Protein AF-A0A150LFB7-F1 (afdb_monomer_lite)

Radius of gyration: 19.69 Å; chains: 1; bounding box: 54×26×42 Å

Foldseek 3Di:
DDDDDDDDDPDDPVVVQVVQVVCVVVVNDDDPADVVNVVLVVQVVVQVVVCVVVVHHDDGD

Structure (mmCIF, N/CA/C/O backbone):
data_AF-A0A150LFB7-F1
#
_entry.id   AF-A0A150LFB7-F1
#
loop_
_atom_site.group_PDB
_atom_site.id
_atom_site.type_symbol
_atom_site.label_atom_id
_atom_site.label_alt_id
_atom_site.label_comp_id
_atom_site.label_asym_id
_atom_site.label_entity_id
_atom_site.label_seq_id
_atom_site.pdbx_PDB_ins_code
_atom_site.Cartn_x
_atom_site.Cartn_y
_atom_site.Cartn_z
_atom_site.occupancy
_atom_site.B_iso_or_equiv
_atom_site.auth_seq_id
_atom_site.auth_comp_id
_atom_site.auth_asym_id
_atom_site.auth_atom_id
_atom_site.pdbx_PDB_model_num
ATOM 1 N N . MET A 1 1 ? 38.813 -22.596 8.280 1.00 54.09 1 MET A N 1
ATOM 2 C CA . MET A 1 1 ? 37.554 -21.840 8.417 1.00 54.09 1 MET A CA 1
ATOM 3 C C . MET A 1 1 ? 37.240 -21.328 7.026 1.00 54.09 1 MET A C 1
ATOM 5 O O . MET A 1 1 ? 38.103 -20.671 6.464 1.00 54.09 1 MET A O 1
ATOM 9 N N . ILE A 1 2 ? 36.139 -21.765 6.417 1.00 66.69 2 ILE A N 1
ATOM 10 C CA . ILE A 1 2 ? 35.744 -21.309 5.077 1.00 66.69 2 ILE A CA 1
ATOM 11 C C . ILE A 1 2 ? 34.829 -20.106 5.304 1.00 66.69 2 ILE A C 1
ATOM 13 O O . ILE A 1 2 ? 33.854 -20.232 6.042 1.00 66.69 2 ILE A O 1
ATOM 17 N N . THR A 1 3 ? 35.189 -18.951 4.758 1.00 68.94 3 THR A N 1
ATOM 18 C CA . THR A 1 3 ? 34.371 -17.735 4.780 1.00 68.94 3 THR A CA 1
ATOM 19 C C . THR A 1 3 ? 33.582 -17.674 3.481 1.00 68.94 3 THR A C 1
ATOM 21 O O . THR A 1 3 ? 34.166 -17.744 2.402 1.00 68.94 3 THR A O 1
ATOM 24 N N . GLU A 1 4 ? 32.262 -17.585 3.589 1.00 79.12 4 GLU A N 1
ATOM 25 C CA . GLU A 1 4 ? 31.361 -17.383 2.458 1.00 79.12 4 GLU A CA 1
ATOM 26 C C . GLU A 1 4 ? 31.076 -15.881 2.357 1.00 79.12 4 GLU A C 1
ATOM 28 O O . GLU A 1 4 ? 30.504 -15.290 3.273 1.00 79.12 4 GLU A O 1
ATOM 33 N N . GLU A 1 5 ? 31.547 -15.244 1.284 1.00 75.50 5 GLU A N 1
ATOM 34 C CA . GLU A 1 5 ? 31.223 -13.849 0.983 1.00 75.50 5 GLU A CA 1
ATOM 35 C C . GLU A 1 5 ? 29.970 -13.812 0.106 1.00 75.50 5 GLU A C 1
ATOM 37 O O . GLU A 1 5 ? 29.995 -14.180 -1.069 1.00 75.50 5 GLU A O 1
ATOM 42 N N . LEU A 1 6 ? 28.857 -13.374 0.695 1.00 79.12 6 LEU A N 1
ATOM 43 C CA . LEU A 1 6 ? 27.630 -13.070 -0.033 1.00 79.12 6 LEU A CA 1
ATOM 44 C C . LEU A 1 6 ? 27.770 -11.684 -0.658 1.00 79.12 6 LEU A C 1
ATOM 46 O O . LEU A 1 6 ? 27.776 -10.674 0.045 1.00 79.12 6 LEU A O 1
ATOM 50 N N . ASN A 1 7 ? 27.879 -11.643 -1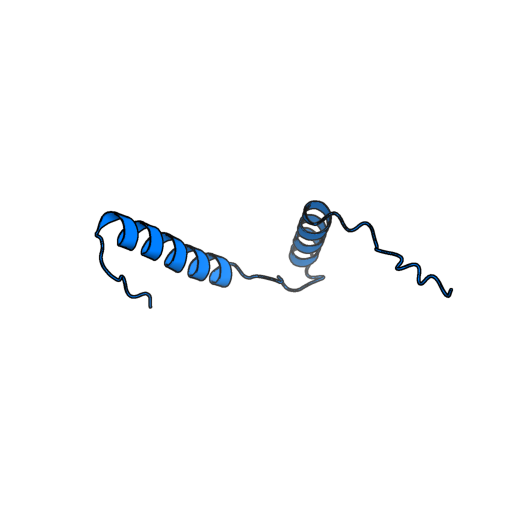.982 1.00 79.00 7 ASN A N 1
ATOM 51 C CA . ASN A 1 7 ? 27.856 -10.392 -2.722 1.00 79.00 7 ASN A CA 1
ATOM 52 C C . ASN A 1 7 ? 26.397 -9.921 -2.821 1.00 79.00 7 ASN A C 1
ATOM 54 O O . ASN A 1 7 ? 25.616 -10.476 -3.594 1.00 79.00 7 ASN A O 1
ATOM 58 N N . VAL A 1 8 ? 26.013 -8.964 -1.977 1.00 80.06 8 VAL A N 1
ATOM 59 C CA . VAL A 1 8 ? 24.667 -8.379 -1.977 1.00 80.06 8 VAL A CA 1
ATOM 60 C C . VAL A 1 8 ? 24.669 -7.197 -2.933 1.00 80.06 8 VAL A C 1
ATOM 62 O O . VAL A 1 8 ? 25.467 -6.275 -2.783 1.00 80.06 8 VAL A O 1
ATOM 65 N N . GLU A 1 9 ? 23.791 -7.244 -3.927 1.00 80.38 9 GLU A N 1
ATOM 66 C CA . GLU A 1 9 ? 23.592 -6.133 -4.848 1.00 80.38 9 GLU A CA 1
A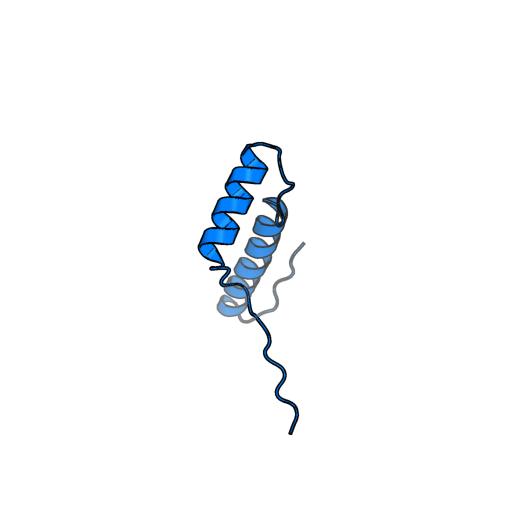TOM 67 C C . GLU A 1 9 ? 23.014 -4.931 -4.089 1.00 80.38 9 GLU A C 1
ATOM 69 O O . GLU A 1 9 ? 22.056 -5.069 -3.322 1.00 80.38 9 GLU A O 1
ATOM 74 N N . ASP A 1 10 ? 23.620 -3.759 -4.282 1.00 78.44 10 ASP A N 1
ATOM 75 C CA . ASP A 1 10 ? 23.142 -2.506 -3.700 1.00 78.44 10 ASP A CA 1
ATOM 76 C C . ASP A 1 10 ? 21.913 -2.030 -4.482 1.00 78.44 10 ASP A C 1
ATOM 78 O O . ASP A 1 10 ? 22.006 -1.276 -5.451 1.00 78.44 10 ASP A O 1
ATOM 82 N N . ASN A 1 11 ? 20.758 -2.574 -4.106 1.00 83.69 11 ASN A N 1
ATOM 83 C CA . ASN A 1 11 ? 19.474 -2.278 -4.720 1.00 83.69 11 ASN A CA 1
ATOM 84 C C . ASN A 1 11 ? 18.643 -1.401 -3.782 1.00 83.69 11 ASN A C 1
ATOM 86 O O . ASN A 1 11 ? 17.794 -1.905 -3.041 1.00 83.69 11 ASN A O 1
ATOM 90 N N . ASP A 1 12 ? 18.911 -0.092 -3.801 1.00 93.19 12 ASP A N 1
ATOM 91 C CA . ASP A 1 12 ? 18.109 0.891 -3.072 1.00 93.19 12 ASP A CA 1
ATOM 92 C C . ASP A 1 12 ? 16.615 0.713 -3.421 1.00 93.19 12 ASP A C 1
ATOM 94 O O . ASP A 1 12 ? 16.233 0.897 -4.584 1.00 93.19 12 ASP A O 1
ATOM 98 N N . PRO A 1 13 ? 15.751 0.364 -2.447 1.00 92.94 13 PRO A N 1
ATOM 99 C CA . PRO A 1 13 ? 14.373 -0.019 -2.740 1.00 92.94 13 PRO A CA 1
ATOM 100 C C . PRO A 1 13 ? 13.561 1.079 -3.429 1.00 92.94 13 PRO A C 1
ATOM 102 O O . PRO A 1 13 ? 12.745 0.779 -4.295 1.00 92.94 13 PRO A O 1
ATOM 105 N N . MET A 1 14 ? 13.802 2.346 -3.081 1.00 94.88 14 MET A N 1
ATOM 106 C CA . MET A 1 14 ? 13.060 3.481 -3.638 1.00 94.88 14 MET A CA 1
ATOM 107 C C . MET A 1 14 ? 13.449 3.736 -5.099 1.00 94.88 14 MET A C 1
ATOM 109 O O . MET A 1 14 ? 12.602 4.008 -5.951 1.00 94.88 14 MET A O 1
ATOM 113 N N . THR A 1 15 ? 14.740 3.605 -5.409 1.00 95.31 15 THR A N 1
ATOM 114 C CA . THR A 1 15 ? 15.252 3.679 -6.779 1.00 95.31 15 THR A CA 1
ATOM 115 C C . THR A 1 15 ? 14.706 2.529 -7.619 1.00 95.31 15 THR A C 1
ATOM 117 O O . THR A 1 15 ? 14.220 2.761 -8.728 1.00 95.31 15 THR A O 1
ATOM 120 N N . ALA A 1 16 ? 14.726 1.305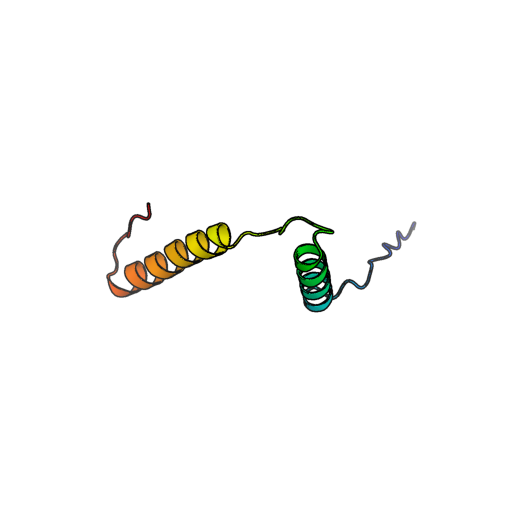 -7.085 1.00 95.00 16 ALA A N 1
ATOM 121 C CA . ALA A 1 16 ? 14.188 0.126 -7.754 1.00 95.00 16 ALA A CA 1
ATOM 122 C C . ALA A 1 16 ? 12.687 0.267 -8.055 1.00 95.00 16 ALA A C 1
ATOM 124 O O . ALA A 1 16 ? 12.249 -0.008 -9.172 1.00 95.00 16 ALA A O 1
ATOM 125 N N . GLU A 1 17 ? 11.911 0.755 -7.085 1.00 95.81 17 GLU A N 1
ATOM 126 C CA . GLU A 1 17 ? 10.472 0.991 -7.220 1.00 95.81 17 GLU A CA 1
ATOM 127 C C . GLU A 1 17 ? 10.163 2.013 -8.323 1.00 95.81 17 GLU A C 1
ATOM 129 O O . GLU A 1 17 ? 9.318 1.764 -9.184 1.00 95.81 17 GLU A O 1
ATOM 134 N N . LEU A 1 18 ? 10.883 3.139 -8.357 1.00 96.62 18 LEU A N 1
ATOM 135 C CA . LEU A 1 18 ? 10.695 4.160 -9.390 1.00 96.62 18 LEU A CA 1
ATOM 136 C C . LEU A 1 18 ? 11.080 3.658 -10.785 1.00 96.62 18 LEU A C 1
ATOM 138 O O . LEU A 1 18 ? 10.388 3.966 -11.759 1.00 96.62 18 LEU A O 1
ATOM 142 N N . LEU A 1 19 ? 12.167 2.890 -10.900 1.00 96.69 19 LEU A N 1
ATOM 143 C CA . LEU A 1 19 ? 12.573 2.293 -12.173 1.00 96.69 19 LEU A CA 1
ATOM 144 C C . LEU A 1 19 ? 11.522 1.301 -12.679 1.00 96.69 19 LEU A C 1
ATOM 146 O O . LEU A 1 19 ? 11.141 1.383 -13.848 1.00 96.69 19 LEU A O 1
ATOM 150 N N . HIS A 1 20 ? 11.004 0.437 -11.799 1.00 96.75 20 HIS A N 1
ATOM 151 C CA . HIS A 1 20 ? 9.909 -0.481 -12.126 1.00 96.75 20 HIS A CA 1
ATOM 152 C C . HIS A 1 20 ? 8.662 0.280 -12.577 1.00 96.75 20 HIS A C 1
ATOM 154 O O . HIS A 1 20 ? 8.083 -0.023 -13.616 1.00 96.75 20 HIS A O 1
ATOM 160 N N . PHE A 1 21 ? 8.278 1.328 -11.846 1.00 96.81 21 PHE A N 1
ATOM 161 C CA . PHE A 1 21 ? 7.124 2.154 -12.191 1.00 96.81 21 PHE A CA 1
ATOM 162 C C . PHE A 1 21 ? 7.247 2.774 -13.593 1.00 96.81 21 PHE A C 1
ATOM 164 O O . PHE A 1 21 ? 6.299 2.745 -14.378 1.00 96.81 21 PHE A O 1
ATOM 171 N N . ILE A 1 22 ? 8.427 3.292 -13.945 1.00 98.06 22 ILE A N 1
ATOM 172 C CA . ILE A 1 22 ? 8.697 3.831 -15.285 1.00 98.06 22 ILE A CA 1
ATOM 173 C C . ILE A 1 22 ? 8.605 2.737 -16.359 1.00 98.06 22 ILE A C 1
ATOM 175 O O . ILE A 1 22 ? 8.119 3.013 -17.459 1.00 98.06 22 ILE A O 1
ATOM 179 N N . ASP A 1 23 ? 9.072 1.522 -16.072 1.00 98.31 23 ASP A N 1
ATOM 180 C CA . ASP A 1 23 ? 9.025 0.405 -17.018 1.00 98.31 23 ASP A CA 1
ATOM 181 C C . ASP A 1 23 ? 7.584 -0.048 -17.299 1.00 98.31 23 ASP A C 1
ATOM 183 O O . ASP A 1 23 ? 7.193 -0.216 -18.457 1.00 98.31 23 ASP A O 1
ATOM 187 N N . VAL A 1 24 ? 6.745 -0.101 -16.260 1.00 98.19 24 VAL A N 1
ATOM 188 C CA . VAL A 1 24 ? 5.301 -0.355 -16.393 1.00 98.19 24 VAL A CA 1
ATOM 189 C C . VAL A 1 24 ? 4.634 0.694 -17.281 1.00 98.19 24 VAL A C 1
ATOM 191 O O . VAL A 1 24 ? 3.905 0.352 -18.210 1.00 98.19 24 VAL A O 1
ATOM 194 N N . LEU A 1 25 ? 4.930 1.982 -17.073 1.00 97.12 25 LEU A N 1
ATOM 195 C CA . LEU A 1 25 ? 4.380 3.064 -17.904 1.00 97.12 25 LEU A CA 1
ATOM 196 C C . LEU A 1 25 ? 4.789 2.963 -19.380 1.00 97.12 25 LEU A C 1
ATOM 198 O O . LEU A 1 25 ? 4.071 3.444 -20.257 1.00 97.12 25 LEU A O 1
ATOM 202 N N . ARG A 1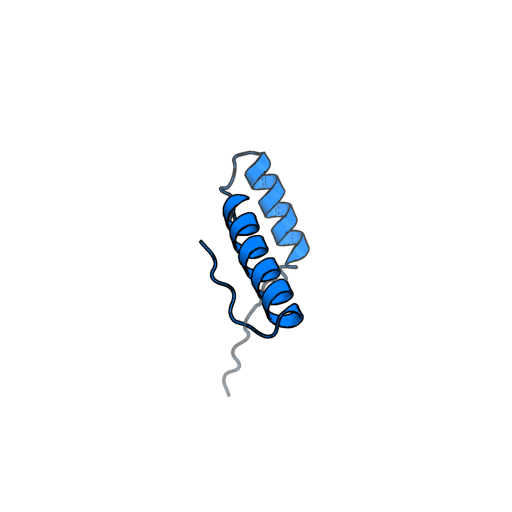 26 ? 5.945 2.359 -19.662 1.00 98.25 26 ARG A N 1
A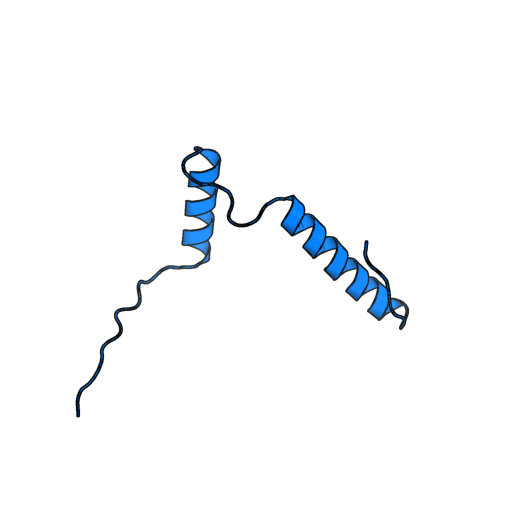TOM 203 C CA . ARG A 1 26 ? 6.437 2.113 -21.024 1.00 98.25 26 ARG A CA 1
ATOM 204 C C . ARG A 1 26 ? 5.898 0.814 -21.630 1.00 98.25 26 ARG A C 1
ATOM 206 O O . ARG A 1 26 ? 6.159 0.565 -22.805 1.00 98.25 26 ARG A O 1
ATOM 213 N N . GLY A 1 27 ? 5.154 0.016 -20.864 1.00 97.88 27 GLY A N 1
ATOM 214 C CA . GLY A 1 27 ? 4.673 -1.306 -21.264 1.00 97.88 27 GLY A CA 1
ATOM 215 C C . GLY A 1 27 ? 5.762 -2.383 -21.272 1.00 97.88 27 GLY A C 1
ATOM 216 O O . GLY A 1 27 ? 5.593 -3.398 -21.943 1.00 97.88 27 GLY A O 1
ATOM 217 N N . GLY A 1 28 ? 6.888 -2.151 -20.588 1.00 98.00 28 GLY A N 1
ATOM 218 C CA . GLY A 1 28 ? 7.992 -3.110 -20.467 1.00 98.00 28 GLY A CA 1
ATOM 219 C C . GLY A 1 28 ? 7.823 -4.106 -19.317 1.00 98.00 28 GLY A C 1
ATOM 220 O O . GLY A 1 28 ? 8.410 -5.186 -19.357 1.00 98.00 28 GLY A O 1
ATOM 221 N N . ALA A 1 29 ? 6.959 -3.789 -18.349 1.00 97.81 29 ALA A N 1
ATOM 222 C CA . ALA A 1 29 ? 6.633 -4.647 -17.217 1.00 97.81 29 ALA A CA 1
ATOM 223 C C . ALA A 1 29 ? 5.150 -4.546 -16.826 1.00 97.81 29 ALA A C 1
ATOM 225 O O . ALA A 1 29 ? 4.480 -3.556 -17.114 1.00 97.81 29 ALA A O 1
ATOM 226 N N . GLU A 1 30 ? 4.658 -5.559 -16.116 1.00 97.81 30 GLU A N 1
ATOM 227 C CA . GLU A 1 30 ? 3.375 -5.499 -15.409 1.00 97.81 30 GLU A CA 1
ATOM 228 C C . GLU A 1 30 ? 3.578 -4.897 -14.005 1.00 97.81 30 GLU A C 1
ATOM 230 O O . GLU A 1 30 ? 4.649 -5.064 -13.403 1.00 97.81 30 GLU A O 1
ATOM 235 N N . PRO A 1 31 ? 2.586 -4.181 -13.446 1.00 96.75 31 PRO A N 1
ATOM 236 C CA . PRO A 1 31 ? 2.677 -3.678 -12.081 1.00 96.75 31 PRO A CA 1
ATOM 237 C C . PRO A 1 31 ? 2.806 -4.841 -11.087 1.00 96.75 31 PRO A C 1
ATOM 239 O O . PRO A 1 31 ? 2.035 -5.796 -11.137 1.00 96.75 31 PRO A O 1
ATOM 242 N N . LEU A 1 32 ? 3.764 -4.749 -10.156 1.00 95.50 32 LEU A N 1
ATOM 243 C CA . LEU A 1 32 ? 3.913 -5.739 -9.076 1.00 95.50 32 LEU A CA 1
ATOM 244 C C . LEU A 1 32 ? 2.767 -5.664 -8.059 1.00 95.50 32 LEU A C 1
ATOM 246 O O . LEU A 1 32 ? 2.496 -6.636 -7.362 1.00 95.50 32 LEU A O 1
ATOM 250 N N . VAL A 1 33 ? 2.132 -4.497 -7.969 1.00 94.62 33 VAL A N 1
ATOM 251 C CA . VAL A 1 33 ? 0.983 -4.206 -7.113 1.00 94.62 33 VAL A CA 1
ATOM 252 C C . VAL A 1 33 ? 0.049 -3.307 -7.911 1.00 94.62 33 VAL A C 1
ATOM 254 O O . VAL A 1 33 ? 0.502 -2.308 -8.479 1.00 94.62 33 VAL A O 1
ATOM 257 N N . THR A 1 34 ? -1.230 -3.663 -7.996 1.00 95.56 34 THR A N 1
ATOM 258 C CA . THR A 1 34 ? -2.208 -2.886 -8.766 1.00 95.56 34 THR A CA 1
ATOM 259 C C . THR A 1 34 ? -2.841 -1.773 -7.927 1.00 95.56 34 THR A C 1
ATOM 261 O O . THR A 1 34 ? -2.638 -1.662 -6.715 1.00 95.56 34 THR A O 1
ATOM 264 N N . GLY A 1 35 ? -3.643 -0.921 -8.574 1.00 95.44 35 GLY A N 1
ATOM 265 C CA . GLY A 1 35 ? -4.445 0.071 -7.855 1.00 95.44 35 GLY A CA 1
ATOM 266 C C . GLY A 1 35 ? -5.497 -0.577 -6.949 1.00 95.44 35 GLY A C 1
ATOM 267 O O . GLY A 1 35 ? -5.771 -0.072 -5.861 1.00 95.44 35 GLY A O 1
ATOM 268 N N . GLU A 1 36 ? -6.055 -1.712 -7.371 1.00 97.50 36 GLU A N 1
ATOM 269 C CA . GLU A 1 36 ? -7.016 -2.503 -6.604 1.00 97.50 36 GLU A CA 1
ATOM 270 C C . GLU A 1 36 ? -6.381 -3.080 -5.335 1.00 97.50 36 GLU A C 1
ATOM 272 O O . GLU A 1 36 ? -6.988 -2.985 -4.271 1.00 97.50 36 GLU A O 1
ATOM 277 N N . ASP A 1 37 ? -5.140 -3.571 -5.399 1.00 97.25 37 ASP A N 1
ATOM 278 C CA . ASP A 1 37 ? -4.408 -4.024 -4.206 1.00 97.25 37 ASP A CA 1
ATOM 279 C C . ASP A 1 37 ? -4.234 -2.885 -3.184 1.00 97.25 37 ASP A C 1
ATOM 281 O O . ASP A 1 37 ? -4.411 -3.059 -1.970 1.00 97.25 37 ASP A O 1
ATOM 285 N N . GLY A 1 38 ? -3.932 -1.679 -3.681 1.00 96.38 38 GLY A N 1
ATOM 286 C CA . GLY A 1 38 ? -3.872 -0.469 -2.864 1.00 96.38 38 GLY A CA 1
ATOM 287 C C . GLY A 1 38 ? -5.222 -0.125 -2.228 1.00 96.38 38 GLY A C 1
ATOM 288 O O . GLY A 1 38 ? -5.285 0.222 -1.046 1.00 96.38 38 GLY A O 1
ATOM 289 N N . LEU A 1 3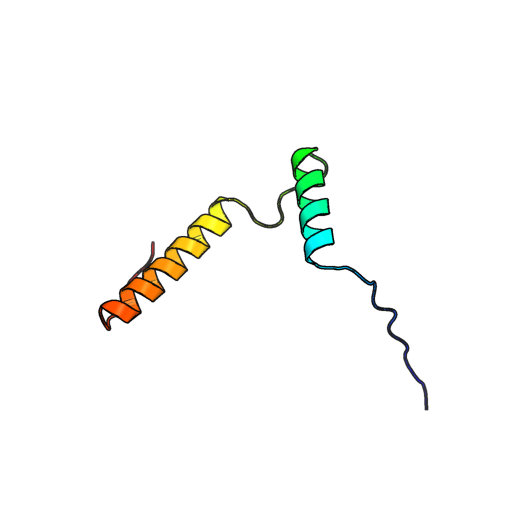9 ? -6.317 -0.268 -2.977 1.00 97.19 39 LEU A N 1
ATOM 290 C CA . LEU A 1 39 ? -7.669 -0.043 -2.471 1.00 97.19 39 LEU A CA 1
ATOM 291 C C . LEU A 1 39 ? -8.042 -1.042 -1.366 1.00 97.19 39 LEU A C 1
ATOM 293 O O . LEU A 1 39 ? -8.557 -0.625 -0.326 1.00 97.19 39 LEU A O 1
ATOM 297 N N . GLU A 1 40 ? -7.754 -2.331 -1.549 1.00 97.50 40 GLU A N 1
ATOM 298 C CA . GLU A 1 40 ? -7.999 -3.358 -0.528 1.00 97.50 40 GLU A CA 1
ATOM 299 C C . GLU A 1 40 ? -7.189 -3.085 0.747 1.00 97.50 40 GLU A C 1
ATOM 301 O O . GLU A 1 40 ? -7.717 -3.162 1.861 1.00 97.50 40 GLU A O 1
ATOM 306 N N . THR A 1 41 ? -5.940 -2.638 0.599 1.00 97.44 41 THR A N 1
ATOM 307 C CA . THR A 1 41 ? -5.107 -2.207 1.732 1.00 97.44 41 THR A CA 1
ATOM 308 C C . THR A 1 41 ? -5.756 -1.051 2.501 1.00 97.44 41 THR A C 1
ATOM 310 O O . THR A 1 41 ? -5.829 -1.075 3.734 1.00 97.44 41 THR A O 1
ATOM 313 N N . LEU A 1 42 ? -6.289 -0.050 1.793 1.00 97.44 42 LEU A N 1
ATOM 314 C CA . LEU A 1 42 ? -6.967 1.087 2.420 1.00 97.44 42 LEU A CA 1
ATOM 315 C C . LEU A 1 42 ? -8.244 0.677 3.161 1.00 97.44 42 LEU A C 1
ATOM 317 O O . LEU A 1 42 ? -8.506 1.211 4.241 1.00 97.44 42 LEU A O 1
ATOM 321 N N . LYS A 1 43 ? -9.024 -0.280 2.641 1.00 97.75 43 LYS A N 1
ATOM 322 C CA . LYS A 1 43 ? -10.199 -0.811 3.356 1.00 97.75 43 LYS A CA 1
ATOM 323 C C . LYS A 1 43 ? -9.808 -1.392 4.716 1.00 97.75 43 LYS A C 1
ATOM 325 O O . LYS A 1 43 ? -10.454 -1.087 5.719 1.00 97.75 43 LYS A O 1
ATOM 330 N N . VAL A 1 44 ? -8.724 -2.170 4.761 1.00 98.06 44 VAL A N 1
ATOM 331 C CA . VAL A 1 44 ? -8.196 -2.760 6.002 1.00 98.06 44 VAL A CA 1
ATOM 332 C C . VAL A 1 44 ? -7.741 -1.694 6.985 1.00 98.06 44 VAL A C 1
ATOM 334 O O . VAL A 1 44 ? -8.161 -1.713 8.142 1.00 98.06 44 VAL A O 1
ATOM 337 N N . ILE A 1 45 ? -6.942 -0.729 6.532 1.00 98.25 45 ILE A N 1
ATOM 338 C CA . ILE A 1 45 ? -6.458 0.361 7.389 1.00 98.25 45 ILE A CA 1
ATOM 339 C C . ILE A 1 45 ? -7.634 1.151 7.977 1.00 98.25 45 ILE A C 1
ATOM 341 O O . ILE A 1 45 ? -7.666 1.413 9.181 1.00 98.25 45 ILE A O 1
ATOM 345 N N . ASN A 1 46 ? -8.635 1.478 7.159 1.00 98.19 46 ASN A N 1
ATOM 346 C CA . ASN A 1 46 ? -9.808 2.218 7.615 1.00 98.19 46 ASN A CA 1
ATOM 347 C C . ASN A 1 46 ? -10.623 1.433 8.650 1.00 98.19 46 ASN A C 1
ATOM 349 O O . ASN A 1 46 ? -11.023 2.000 9.666 1.00 98.19 46 ASN A O 1
ATOM 353 N N . ALA A 1 47 ? -10.817 0.128 8.448 1.00 98.31 47 ALA A N 1
ATOM 354 C CA . ALA A 1 47 ? -11.513 -0.718 9.413 1.00 98.31 47 ALA A CA 1
ATOM 355 C C . ALA A 1 47 ? -10.755 -0.841 10.744 1.00 98.31 47 ALA A C 1
ATOM 357 O O . ALA A 1 47 ? -11.382 -0.844 11.803 1.00 98.31 47 ALA A O 1
ATOM 358 N N . ILE A 1 48 ? -9.416 -0.887 10.717 1.00 98.38 48 ILE A N 1
ATOM 359 C CA . ILE A 1 48 ? -8.582 -0.862 11.931 1.00 98.38 48 ILE A CA 1
ATOM 360 C C . ILE A 1 48 ? -8.799 0.446 12.698 1.00 98.38 48 ILE A C 1
ATOM 362 O O . ILE A 1 48 ? -9.050 0.418 13.904 1.00 98.38 48 ILE A O 1
ATOM 366 N N . ILE A 1 49 ? -8.741 1.587 12.005 1.00 98.50 49 ILE A N 1
ATOM 367 C CA . ILE A 1 49 ? -8.966 2.908 12.607 1.00 98.50 49 ILE A CA 1
ATOM 368 C C . ILE A 1 49 ? -10.376 2.989 13.208 1.00 98.50 49 ILE A C 1
ATOM 370 O O . ILE A 1 49 ? -10.553 3.435 14.343 1.00 98.50 49 ILE A O 1
ATOM 374 N N . GLU A 1 50 ? -11.391 2.527 12.478 1.00 98.38 50 GLU A N 1
ATOM 375 C CA . GLU A 1 50 ? -12.773 2.514 12.952 1.00 98.38 50 GLU A CA 1
ATOM 376 C C . GLU A 1 50 ? -12.950 1.602 14.174 1.00 98.38 50 GLU A C 1
ATOM 378 O O . GLU A 1 50 ? -13.600 1.988 15.150 1.00 98.38 50 GLU A O 1
ATOM 383 N N . SER A 1 51 ? -12.334 0.421 14.149 1.00 98.62 51 SER A N 1
ATOM 384 C CA . SER A 1 51 ? -12.356 -0.536 15.253 1.00 98.62 51 SER A CA 1
ATOM 385 C C . SER A 1 51 ? -11.734 0.049 16.518 1.00 98.62 51 SER A C 1
ATOM 387 O O . SER A 1 51 ? -12.349 -0.018 17.584 1.00 98.62 51 SER A O 1
ATOM 389 N N . ALA A 1 52 ? -10.571 0.696 16.399 1.00 98.50 52 ALA A N 1
ATOM 390 C CA . ALA A 1 52 ? -9.895 1.353 17.513 1.00 98.50 52 ALA A CA 1
ATOM 391 C C . ALA A 1 52 ? -10.753 2.468 18.133 1.00 98.50 52 ALA A C 1
ATOM 393 O O . ALA A 1 52 ? -10.828 2.581 19.355 1.00 98.50 52 ALA A O 1
ATOM 394 N N . ASN A 1 53 ? -11.453 3.246 17.303 1.00 98.50 53 ASN A N 1
ATOM 395 C CA . ASN A 1 53 ? -12.317 4.331 17.771 1.00 98.50 53 ASN A CA 1
ATOM 396 C C . ASN A 1 53 ? -13.594 3.829 18.461 1.00 98.50 53 ASN A C 1
ATOM 398 O O . ASN A 1 53 ? -14.082 4.469 19.391 1.00 98.50 53 ASN A O 1
ATOM 402 N N . LYS A 1 54 ? -14.162 2.708 17.999 1.00 97.88 54 LYS A N 1
ATOM 403 C CA . LYS A 1 54 ? -15.430 2.164 18.518 1.00 97.88 54 LYS A CA 1
ATOM 404 C C . LYS A 1 54 ? -15.249 1.091 19.595 1.00 97.88 54 LYS A C 1
ATOM 406 O O . LYS A 1 54 ? -16.218 0.748 20.265 1.00 97.88 54 LYS A O 1
ATOM 411 N N . GLY A 1 55 ? -14.047 0.536 19.744 1.00 98.06 55 GLY A N 1
ATOM 412 C CA . GLY A 1 55 ? -13.768 -0.573 20.658 1.00 98.06 55 GLY A CA 1
ATOM 413 C C . GLY A 1 55 ? -14.468 -1.882 20.275 1.00 98.06 55 GLY A C 1
ATOM 414 O O . GLY A 1 55 ? -14.750 -2.699 21.147 1.00 98.06 55 GLY A O 1
ATOM 415 N N . GLN A 1 56 ? -14.782 -2.083 18.992 1.00 97.31 56 GLN A N 1
ATOM 416 C CA . GLN A 1 56 ? -15.487 -3.275 18.505 1.00 97.31 56 GLN A CA 1
ATOM 417 C C . GLN A 1 56 ? -14.920 -3.769 17.173 1.00 97.31 56 GLN A C 1
ATOM 419 O O . GLN A 1 56 ? -14.289 -3.010 16.437 1.00 97.31 56 GLN A O 1
ATOM 424 N N . LYS A 1 57 ? -15.179 -5.037 16.843 1.00 96.94 57 LYS A N 1
ATOM 425 C CA . LYS A 1 57 ? -14.806 -5.632 15.553 1.00 96.94 57 LYS A CA 1
ATOM 426 C C . LYS A 1 57 ? -15.558 -4.949 14.401 1.00 96.94 57 LYS A C 1
ATOM 428 O O . LYS A 1 57 ? -16.767 -4.751 14.501 1.00 96.94 57 LYS A O 1
ATOM 433 N N . ILE A 1 58 ? -14.842 -4.642 13.318 1.00 98.19 58 ILE A N 1
ATOM 434 C CA . ILE A 1 58 ? -15.391 -4.161 12.042 1.00 98.19 58 ILE A CA 1
ATOM 435 C C . ILE A 1 58 ? -15.136 -5.238 10.983 1.00 98.19 58 ILE A C 1
ATOM 437 O O . ILE A 1 58 ? -14.014 -5.730 10.869 1.00 98.19 58 ILE A O 1
ATOM 441 N N . ASP A 1 59 ? -16.176 -5.629 10.248 1.00 96.25 59 ASP A N 1
ATOM 442 C CA . ASP A 1 59 ? -16.065 -6.565 9.127 1.00 96.25 59 ASP A CA 1
ATOM 443 C C . ASP A 1 59 ? -15.776 -5.805 7.824 1.00 96.25 59 ASP A C 1
ATOM 445 O O . ASP A 1 59 ? -16.277 -4.699 7.618 1.00 96.25 59 ASP A O 1
ATOM 449 N N . ILE A 1 60 ? -14.972 -6.408 6.948 1.00 93.12 60 ILE A N 1
ATOM 450 C CA . ILE A 1 60 ? -14.561 -5.848 5.654 1.00 93.12 60 ILE A CA 1
ATOM 451 C C . ILE A 1 60 ? -15.041 -6.800 4.556 1.00 93.12 60 ILE A C 1
ATOM 453 O O . ILE A 1 60 ? -14.950 -8.017 4.735 1.00 93.12 60 ILE A O 1
ATOM 457 N N . TYR A 1 61 ? -15.539 -6.241 3.448 1.00 81.56 61 TYR A N 1
ATOM 458 C CA . TYR A 1 61 ? -16.049 -6.964 2.279 1.00 81.56 61 TYR A CA 1
ATOM 459 C C . TYR A 1 61 ? -15.450 -6.430 0.969 1.00 81.56 61 TYR A C 1
ATOM 461 O O . TYR A 1 61 ? -15.080 -5.227 0.895 1.00 81.56 61 TYR A O 1
#

pLDDT: mean 92.78, std 9.34, range [54.09, 98.62]

Organism: NCBI:txid81408

InterPro domains:
  IPR004104 Gfo/Idh/MocA-like oxidoreductase, C-terminal [PF02894] (14-59)

Secondary structure (DSSP, 8-state):
------------HHHHHHHHHHHHHTTSS--SS-HHHHHHHHHHHHHHHHHHHHTS-----

Sequence (61 aa):
MITEELNVEDNDPMTAELLHFIDVLRGGAEPLVTGEDGLETLKVINAIIESANKGQKIDIY